Protein AF-X1J260-F1 (afdb_monomer_lite)

Structure (mmCIF, N/CA/C/O backbone):
data_AF-X1J260-F1
#
_entry.id   AF-X1J260-F1
#
loop_
_atom_site.group_PDB
_atom_site.id
_atom_site.type_symbol
_atom_site.label_atom_id
_atom_site.label_alt_id
_atom_site.label_comp_id
_atom_site.label_asym_id
_atom_site.label_entity_id
_atom_site.label_seq_id
_atom_site.pdbx_PDB_ins_code
_atom_site.Cartn_x
_atom_site.Cartn_y
_atom_site.Cartn_z
_atom_site.occupancy
_atom_site.B_iso_or_equiv
_atom_site.auth_seq_id
_atom_site.auth_comp_id
_atom_site.auth_asym_id
_atom_site.auth_atom_id
_atom_site.pdbx_PDB_model_num
ATOM 1 N N . LEU A 1 1 ? 3.398 -6.484 6.339 1.00 91.62 1 LEU A N 1
ATOM 2 C CA . LEU A 1 1 ? 2.909 -6.472 4.933 1.00 91.62 1 LEU A CA 1
ATOM 3 C C . LEU A 1 1 ? 3.683 -5.473 4.078 1.00 91.62 1 LEU A C 1
ATOM 5 O O . LEU A 1 1 ? 4.280 -5.906 3.102 1.00 91.62 1 LEU A O 1
ATOM 9 N N . LEU A 1 2 ? 3.687 -4.184 4.441 1.00 95.75 2 LEU A N 1
ATOM 10 C CA . LEU A 1 2 ? 4.323 -3.116 3.661 1.00 95.75 2 LEU A CA 1
ATOM 11 C C . LEU A 1 2 ? 5.793 -3.402 3.314 1.00 95.75 2 LEU A C 1
ATOM 13 O O . LEU A 1 2 ? 6.147 -3.383 2.143 1.00 95.75 2 LEU A O 1
ATOM 17 N N . GLU A 1 3 ? 6.615 -3.768 4.299 1.00 98.00 3 GLU A N 1
ATOM 18 C CA . GLU A 1 3 ? 8.027 -4.130 4.091 1.00 98.00 3 GLU A CA 1
ATOM 19 C C . GLU A 1 3 ? 8.211 -5.208 3.007 1.00 98.00 3 GLU A C 1
ATOM 21 O O . GLU A 1 3 ? 9.020 -5.063 2.094 1.00 98.00 3 GLU A O 1
ATOM 26 N N . ARG A 1 4 ? 7.382 -6.260 3.038 1.00 97.81 4 ARG A N 1
ATOM 27 C CA . ARG A 1 4 ? 7.391 -7.330 2.029 1.00 97.81 4 ARG A CA 1
ATOM 28 C C . ARG A 1 4 ? 7.024 -6.811 0.635 1.00 97.81 4 ARG A C 1
ATOM 30 O O . ARG A 1 4 ? 7.614 -7.262 -0.345 1.00 97.81 4 ARG A O 1
ATOM 37 N N . LEU A 1 5 ? 6.053 -5.899 0.538 1.00 98.00 5 LEU A N 1
ATOM 38 C CA . LEU A 1 5 ? 5.638 -5.296 -0.735 1.00 98.00 5 LEU A CA 1
ATOM 39 C C . LEU A 1 5 ? 6.733 -4.390 -1.306 1.00 98.00 5 LEU A C 1
ATOM 41 O O . LEU A 1 5 ? 7.060 -4.524 -2.482 1.00 98.00 5 LEU A O 1
ATOM 45 N N . ILE A 1 6 ? 7.355 -3.554 -0.471 1.00 98.25 6 ILE A N 1
ATOM 46 C CA . ILE A 1 6 ? 8.498 -2.717 -0.862 1.00 98.25 6 ILE A CA 1
ATOM 47 C C . ILE A 1 6 ? 9.659 -3.602 -1.326 1.00 98.25 6 ILE A C 1
ATOM 49 O O . ILE A 1 6 ? 10.189 -3.399 -2.415 1.00 98.25 6 ILE A O 1
ATOM 53 N N . GLY A 1 7 ? 10.004 -4.646 -0.568 1.00 98.44 7 GLY A N 1
ATOM 54 C CA . GLY A 1 7 ? 11.056 -5.584 -0.959 1.00 98.44 7 GLY A CA 1
ATOM 55 C C . GLY A 1 7 ? 10.774 -6.278 -2.296 1.00 98.44 7 GLY A C 1
ATOM 56 O O . GLY A 1 7 ? 11.686 -6.458 -3.101 1.00 98.44 7 GLY A O 1
ATOM 57 N N . LYS A 1 8 ? 9.515 -6.650 -2.567 1.00 97.94 8 LYS A N 1
ATOM 58 C CA . LYS A 1 8 ? 9.110 -7.208 -3.867 1.00 97.94 8 LYS A CA 1
ATOM 59 C C . LYS A 1 8 ? 9.232 -6.173 -4.991 1.00 97.94 8 LYS A C 1
ATOM 61 O O . LYS A 1 8 ? 9.749 -6.516 -6.048 1.00 97.94 8 LYS A O 1
ATOM 66 N N . ALA A 1 9 ? 8.798 -4.934 -4.757 1.00 97.94 9 ALA A N 1
ATOM 67 C CA . ALA A 1 9 ? 8.884 -3.848 -5.730 1.00 97.94 9 ALA A CA 1
ATOM 68 C C . ALA A 1 9 ? 10.337 -3.522 -6.106 1.00 97.94 9 ALA A C 1
ATOM 70 O O . ALA A 1 9 ? 10.645 -3.427 -7.288 1.00 97.94 9 ALA A O 1
ATOM 71 N N . LEU A 1 10 ? 11.243 -3.453 -5.126 1.00 98.19 10 LEU A N 1
ATOM 72 C CA . LEU A 1 10 ? 12.671 -3.205 -5.362 1.00 98.19 10 LEU A CA 1
ATOM 73 C C . LEU A 1 10 ? 13.346 -4.304 -6.194 1.00 98.19 10 LEU A C 1
ATOM 75 O O . LEU A 1 10 ? 14.280 -4.030 -6.938 1.00 98.19 10 LEU A O 1
ATOM 79 N N . ARG A 1 11 ? 12.880 -5.553 -6.078 1.00 97.50 11 ARG A N 1
ATOM 80 C CA . ARG A 1 11 ? 13.390 -6.687 -6.867 1.00 97.50 11 ARG A CA 1
ATOM 81 C C . ARG A 1 11 ? 12.726 -6.829 -8.236 1.00 97.50 11 ARG A C 1
ATOM 83 O O . ARG A 1 11 ? 13.117 -7.710 -9.001 1.00 97.50 11 ARG A O 1
ATOM 90 N N . LYS A 1 12 ? 11.711 -6.022 -8.553 1.00 97.19 12 LYS A N 1
ATOM 91 C CA . LYS A 1 12 ? 11.007 -6.126 -9.829 1.00 97.19 12 LYS A CA 1
ATOM 92 C C . LYS A 1 12 ? 11.942 -5.719 -10.962 1.00 97.19 12 LYS A C 1
ATOM 94 O O . LYS A 1 12 ? 12.500 -4.626 -10.971 1.00 97.19 12 LYS A O 1
ATOM 99 N N . LYS A 1 13 ? 12.059 -6.579 -11.970 1.00 96.44 13 LYS A N 1
ATOM 100 C CA . LYS A 1 13 ? 12.680 -6.204 -13.236 1.00 96.44 13 LYS A CA 1
ATOM 101 C C . LYS A 1 13 ? 11.691 -5.358 -14.035 1.00 96.44 13 LYS A C 1
ATOM 103 O O . LYS A 1 13 ? 10.765 -5.880 -14.646 1.00 96.44 13 LYS A O 1
ATOM 108 N N . GLY A 1 14 ? 11.877 -4.044 -13.996 1.00 95.06 14 GLY A N 1
ATOM 109 C CA . GLY A 1 14 ? 11.005 -3.078 -14.659 1.00 95.06 14 GLY A CA 1
ATOM 110 C C . GLY A 1 14 ? 10.372 -2.105 -13.677 1.00 95.06 14 GLY A C 1
ATOM 111 O O . GLY A 1 14 ? 10.943 -1.799 -12.638 1.00 95.06 14 GLY A O 1
ATOM 112 N N . PHE A 1 15 ? 9.201 -1.585 -14.035 1.00 95.94 15 PHE A N 1
ATOM 113 C CA . PHE A 1 15 ? 8.505 -0.597 -13.221 1.00 95.94 15 PHE A CA 1
ATOM 114 C C . PHE A 1 15 ? 7.696 -1.266 -12.105 1.00 95.94 15 PHE A C 1
ATOM 116 O O . PHE A 1 15 ? 6.960 -2.224 -12.351 1.00 95.94 15 PHE A O 1
ATOM 123 N N . ALA A 1 16 ? 7.799 -0.722 -10.895 1.00 97.62 16 ALA A N 1
ATOM 124 C CA . ALA A 1 16 ? 6.979 -1.101 -9.756 1.00 97.62 16 ALA A CA 1
ATOM 125 C C . ALA A 1 16 ? 6.493 0.1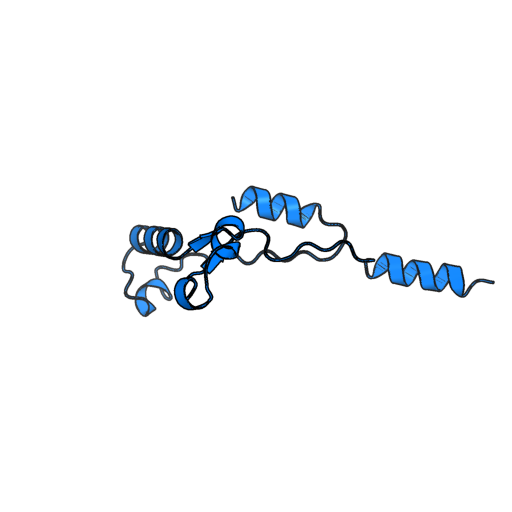52 -9.022 1.00 97.62 16 ALA A C 1
ATOM 127 O O . ALA A 1 16 ? 7.253 1.097 -8.823 1.00 97.62 16 ALA A O 1
ATOM 128 N N . MET A 1 17 ? 5.232 0.129 -8.594 1.00 97.44 17 MET A N 1
ATOM 129 C CA . MET A 1 17 ? 4.605 1.182 -7.800 1.00 97.44 17 MET A CA 1
ATOM 130 C C . MET A 1 17 ? 4.052 0.569 -6.516 1.00 97.44 17 MET A C 1
ATOM 132 O O . MET A 1 17 ? 3.401 -0.475 -6.550 1.00 97.44 17 MET A O 1
ATOM 136 N N . VAL A 1 18 ? 4.307 1.234 -5.391 1.00 98.00 18 VAL A N 1
ATOM 137 C CA . VAL A 1 18 ? 3.722 0.900 -4.092 1.00 98.00 18 VAL A CA 1
ATOM 138 C C . VAL A 1 18 ? 3.036 2.152 -3.566 1.00 98.00 18 VAL A C 1
ATOM 140 O O . VAL A 1 18 ? 3.703 3.113 -3.195 1.00 98.00 18 VAL A O 1
ATOM 143 N N . GLU A 1 19 ? 1.708 2.138 -3.554 1.00 97.38 19 GLU A N 1
ATOM 144 C CA . GLU A 1 19 ? 0.901 3.171 -2.909 1.00 97.38 19 GLU A CA 1
ATOM 145 C C . GLU A 1 19 ? 0.674 2.802 -1.441 1.00 97.38 19 GLU A C 1
ATOM 147 O O . GLU A 1 19 ? 0.367 1.651 -1.117 1.00 97.38 19 GLU A O 1
ATOM 152 N N . VAL A 1 20 ? 0.856 3.773 -0.545 1.00 96.12 20 VAL A N 1
ATOM 153 C CA . VAL A 1 20 ? 0.725 3.573 0.901 1.00 96.12 20 VAL A CA 1
ATOM 154 C C . VAL A 1 20 ? -0.258 4.586 1.458 1.00 96.12 20 VAL A C 1
ATOM 156 O O . VAL A 1 20 ? -0.013 5.790 1.415 1.00 96.12 20 VAL A O 1
ATOM 159 N N . VAL A 1 21 ? -1.347 4.088 2.039 1.00 92.94 21 VAL A N 1
ATOM 160 C CA . VAL A 1 21 ? -2.277 4.916 2.808 1.00 92.94 21 VAL A CA 1
ATOM 161 C C . VAL A 1 21 ? -1.644 5.194 4.168 1.00 92.94 21 VAL A C 1
ATOM 163 O O . VAL A 1 21 ? -1.529 4.298 5.000 1.00 92.94 21 VAL A O 1
ATOM 166 N N . SER A 1 22 ? -1.194 6.430 4.372 1.00 91.38 22 SER A N 1
ATOM 167 C CA . SER A 1 22 ? -0.548 6.875 5.609 1.00 91.38 22 SER A CA 1
ATOM 168 C C . SER A 1 22 ? -1.487 7.760 6.422 1.00 91.38 22 SER A C 1
ATOM 170 O O . SER A 1 22 ? -2.232 8.573 5.874 1.00 91.38 22 SER A O 1
ATOM 172 N N . GLN A 1 23 ? -1.460 7.617 7.745 1.00 89.31 23 GLN A N 1
ATOM 173 C CA . GLN A 1 23 ? -2.233 8.473 8.639 1.00 89.31 23 GLN A CA 1
ATOM 174 C C . GLN A 1 23 ? -1.666 9.899 8.675 1.00 89.31 23 GLN A C 1
ATOM 176 O O . GLN A 1 23 ? -0.483 10.113 8.930 1.00 89.31 23 GLN A O 1
ATOM 181 N N . CYS A 1 24 ? -2.542 10.888 8.505 1.00 89.94 24 CYS A N 1
ATOM 182 C CA . CYS A 1 24 ? -2.267 12.286 8.818 1.00 89.94 24 CYS A CA 1
ATOM 183 C C . CYS A 1 24 ? -3.340 12.785 9.787 1.00 89.94 24 CYS A C 1
ATOM 185 O O . CYS A 1 24 ? -4.433 13.173 9.378 1.00 89.94 24 CYS A O 1
ATOM 187 N N . VAL A 1 25 ? -3.031 12.760 11.082 1.00 86.62 25 VAL A N 1
ATOM 188 C CA . VAL A 1 25 ? -3.991 13.127 12.137 1.00 86.62 25 VAL A CA 1
ATOM 189 C C . VAL A 1 25 ? -4.373 14.605 12.110 1.00 86.62 25 VAL A C 1
ATOM 191 O O . VAL A 1 25 ? -5.498 14.955 12.441 1.00 86.62 25 VAL A O 1
ATOM 194 N N . THR A 1 26 ? -3.466 15.471 11.659 1.00 88.69 26 THR A N 1
ATOM 195 C CA . THR A 1 26 ? -3.670 16.924 11.646 1.00 88.69 26 THR A CA 1
ATOM 196 C C . THR A 1 26 ? -4.713 17.367 10.621 1.00 88.69 26 THR A C 1
ATOM 198 O O . THR A 1 26 ? -5.531 18.237 10.916 1.00 88.69 26 THR A O 1
ATOM 201 N N . TYR A 1 27 ? -4.689 16.777 9.423 1.00 89.88 27 TYR A N 1
ATOM 202 C CA . TYR A 1 27 ? -5.532 17.204 8.304 1.00 89.88 27 TYR A CA 1
ATOM 203 C C . TYR A 1 27 ? -6.554 16.133 7.928 1.00 89.88 27 TYR A C 1
ATOM 205 O O . TYR A 1 27 ? -7.749 16.333 8.127 1.00 89.88 27 TYR A O 1
ATOM 213 N N . SER A 1 28 ? -6.098 14.975 7.443 1.00 86.56 28 SER A N 1
ATOM 214 C CA . SER A 1 28 ? -6.991 13.900 6.994 1.00 86.56 28 SER A CA 1
ATOM 215 C C . SER A 1 28 ? -7.877 13.375 8.122 1.00 86.56 28 SER A C 1
ATOM 217 O O . SER A 1 28 ? -9.069 13.187 7.910 1.00 86.56 28 SER A O 1
ATOM 219 N N . GLY A 1 29 ? -7.324 13.190 9.326 1.00 87.56 29 GLY A N 1
ATOM 220 C CA . GLY A 1 29 ? -8.098 12.795 10.505 1.00 87.56 29 GLY A CA 1
ATOM 221 C C . GLY A 1 29 ? -9.234 13.776 10.791 1.00 87.56 29 GLY A C 1
ATOM 222 O O . GLY A 1 29 ? -10.394 13.377 10.842 1.00 87.56 29 GLY A O 1
ATOM 223 N N . ARG A 1 30 ? -8.926 15.078 10.832 1.00 87.06 30 ARG A N 1
ATOM 224 C CA . ARG A 1 30 ? -9.920 16.145 11.021 1.00 87.06 30 ARG A CA 1
ATOM 225 C C . ARG A 1 30 ? -11.035 16.112 9.973 1.00 87.06 30 ARG A C 1
ATOM 227 O O . ARG A 1 30 ? -12.194 16.288 10.329 1.00 87.06 30 ARG A O 1
ATOM 234 N N . TRP A 1 31 ? -10.703 15.906 8.700 1.00 88.75 31 TRP A N 1
ATOM 235 C CA . TRP A 1 31 ? -11.698 15.867 7.618 1.00 88.75 31 TRP A CA 1
ATOM 236 C C . TRP A 1 31 ? -12.572 14.613 7.655 1.00 88.75 31 TRP A C 1
ATOM 238 O O . TRP A 1 31 ? -13.737 14.670 7.279 1.00 88.75 31 TRP A O 1
ATOM 248 N N . LEU A 1 32 ? -12.020 13.498 8.134 1.00 86.25 32 LEU A N 1
ATOM 249 C CA . LEU A 1 32 ? -12.728 12.227 8.289 1.00 86.25 32 LEU A CA 1
ATOM 250 C C . LEU A 1 32 ? -13.450 12.097 9.643 1.00 86.25 32 LEU A C 1
ATOM 252 O O . LEU A 1 32 ? -14.094 11.080 9.885 1.00 86.25 32 LEU A O 1
ATOM 256 N N . GLY A 1 33 ? -13.332 13.085 10.538 1.00 90.00 33 GLY A N 1
ATOM 257 C CA . GLY A 1 33 ? -13.878 13.021 11.899 1.00 90.00 33 GLY A CA 1
ATOM 258 C C . GLY A 1 33 ? -13.138 12.055 12.837 1.00 90.00 33 GLY A C 1
ATOM 259 O O . GLY A 1 33 ? -13.687 11.658 13.861 1.00 90.00 33 GLY A O 1
ATOM 260 N N . LEU A 1 34 ? -11.905 11.669 12.493 1.00 90.69 34 LEU A N 1
ATOM 261 C CA . LEU A 1 34 ? -11.029 10.790 13.272 1.00 90.69 34 LEU A CA 1
ATOM 262 C C . LEU A 1 34 ? -10.043 11.646 14.076 1.00 90.69 34 LEU A C 1
ATOM 264 O O . LEU A 1 34 ? -9.180 12.319 13.507 1.00 90.69 34 LEU A O 1
ATOM 268 N N . ASN A 1 35 ? -10.155 11.617 15.400 1.00 83.75 35 ASN A N 1
ATOM 269 C CA . ASN A 1 35 ? -9.523 12.595 16.289 1.00 83.75 35 ASN A CA 1
ATOM 270 C C . ASN A 1 35 ? -8.227 12.094 16.937 1.00 83.75 35 ASN A C 1
ATOM 272 O O . ASN A 1 35 ? -7.541 12.864 17.609 1.00 83.75 35 ASN A O 1
ATOM 276 N N . SER A 1 36 ? -7.858 10.824 16.743 1.00 91.38 36 SER A N 1
ATOM 277 C CA . SER A 1 36 ? -6.607 10.279 17.280 1.00 91.38 36 SER A CA 1
ATOM 278 C C . SER A 1 36 ? -5.827 9.416 16.278 1.00 91.38 36 SER A C 1
ATOM 280 O O . SER A 1 36 ? -6.417 8.791 15.390 1.00 91.38 36 SER A O 1
ATOM 282 N N . PRO A 1 37 ? -4.490 9.302 16.436 1.00 91.19 37 PRO A N 1
ATOM 283 C CA . PRO A 1 37 ? -3.685 8.365 15.650 1.00 91.19 37 PRO A CA 1
ATOM 284 C C . PRO A 1 37 ? -4.200 6.924 15.737 1.00 91.19 37 PRO A C 1
ATOM 286 O O . PRO A 1 37 ? -4.181 6.191 14.751 1.00 91.19 37 PRO A O 1
ATOM 289 N N . VAL A 1 38 ? -4.691 6.523 16.913 1.00 94.25 38 VAL A N 1
ATOM 290 C CA . VAL A 1 38 ? -5.221 5.177 17.155 1.00 94.25 38 VAL A CA 1
ATOM 291 C C . VAL A 1 38 ? -6.513 4.950 16.374 1.00 94.25 38 VAL A C 1
ATOM 293 O O . VAL A 1 38 ? -6.669 3.894 15.762 1.00 94.25 38 VAL A O 1
ATOM 296 N N . GLU A 1 39 ? -7.420 5.928 16.353 1.00 93.12 39 GLU A N 1
ATOM 297 C CA . GLU A 1 39 ? -8.650 5.869 15.554 1.00 93.12 39 GLU A CA 1
ATOM 298 C C . GLU A 1 39 ? -8.350 5.766 14.061 1.00 93.12 39 GLU A C 1
ATOM 300 O O . GLU A 1 39 ? -8.942 4.926 13.389 1.00 93.12 39 GLU A O 1
ATOM 305 N N . MET A 1 40 ? -7.388 6.536 13.545 1.00 93.19 40 MET A N 1
ATOM 306 C CA . MET A 1 40 ? -6.993 6.429 12.137 1.00 93.19 40 MET A CA 1
ATOM 307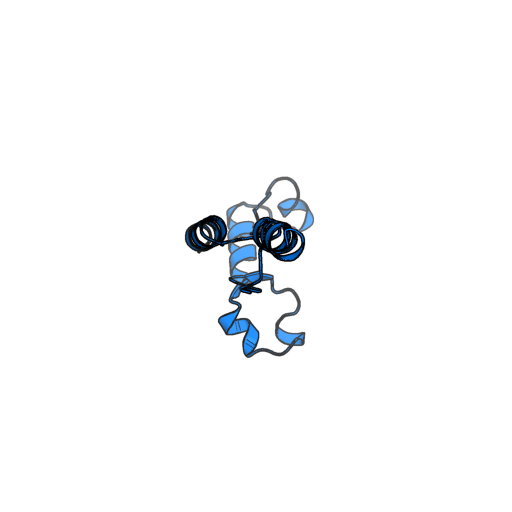 C C . MET A 1 40 ? -6.391 5.065 11.800 1.00 93.19 40 MET A C 1
ATOM 309 O O . MET A 1 40 ? -6.729 4.496 10.764 1.00 93.19 40 MET A O 1
ATOM 313 N N . MET A 1 41 ? -5.540 4.506 12.666 1.00 93.00 41 MET A N 1
ATOM 314 C CA . MET A 1 41 ? -4.991 3.162 12.452 1.00 93.00 41 MET A CA 1
ATOM 315 C C . MET A 1 41 ? -6.086 2.087 12.469 1.00 93.00 41 MET A C 1
ATOM 317 O O . MET A 1 41 ? -6.056 1.168 11.649 1.00 93.00 41 MET A O 1
ATOM 321 N N . LYS A 1 42 ? -7.074 2.203 13.368 1.00 94.12 42 LYS A N 1
ATOM 322 C CA . LYS A 1 42 ? -8.248 1.314 13.386 1.00 94.12 42 LYS A CA 1
ATOM 323 C C . LYS A 1 42 ? -9.074 1.470 12.113 1.00 94.12 42 LYS A C 1
ATOM 325 O O . LYS A 1 42 ? -9.339 0.476 11.451 1.00 94.12 42 LYS A O 1
ATOM 330 N N . TRP A 1 43 ? -9.381 2.702 11.712 1.00 93.94 43 TRP A N 1
ATOM 331 C CA . TRP A 1 43 ? -10.108 2.985 10.477 1.00 93.94 43 TRP A CA 1
ATOM 332 C C . TRP A 1 43 ? -9.405 2.390 9.250 1.00 93.94 43 TRP A C 1
ATOM 334 O O . TRP A 1 43 ? -10.059 1.730 8.447 1.00 93.94 43 TRP A O 1
ATOM 344 N N . GLN A 1 44 ? -8.082 2.542 9.125 1.00 93.38 44 GLN A N 1
ATOM 345 C CA . GLN A 1 44 ? -7.316 1.931 8.033 1.00 93.38 44 GLN A CA 1
ATOM 346 C C . GLN A 1 44 ? -7.407 0.404 8.064 1.00 93.38 44 GLN A C 1
ATOM 348 O O . GLN A 1 44 ? -7.598 -0.217 7.021 1.00 93.38 44 GLN A O 1
ATOM 353 N N . LYS A 1 45 ? -7.291 -0.210 9.248 1.00 93.44 45 LYS A N 1
ATOM 354 C CA . LYS A 1 45 ? -7.415 -1.663 9.421 1.00 93.44 45 LYS A CA 1
ATOM 355 C C . LYS A 1 45 ? -8.805 -2.165 9.018 1.00 93.44 45 LYS A C 1
ATOM 357 O O . LYS A 1 45 ? -8.893 -3.148 8.289 1.00 93.44 45 LYS A O 1
ATOM 362 N N . ASP A 1 46 ? -9.862 -1.495 9.467 1.00 94.62 46 ASP A N 1
ATOM 363 C CA . ASP A 1 46 ? -11.252 -1.939 9.301 1.00 94.62 46 ASP A CA 1
ATOM 364 C C . ASP A 1 46 ? -11.799 -1.648 7.891 1.00 94.62 46 ASP A C 1
ATOM 366 O O . ASP A 1 46 ? -12.699 -2.338 7.394 1.00 94.62 46 ASP A O 1
ATOM 370 N N . ASN A 1 47 ? -11.226 -0.652 7.212 1.00 94.81 47 ASN A N 1
ATOM 371 C CA . ASN A 1 47 ? -11.574 -0.290 5.839 1.00 94.81 47 ASN A CA 1
ATOM 372 C C . ASN A 1 47 ? -10.617 -0.857 4.793 1.00 94.81 47 ASN A C 1
ATOM 374 O O . ASN A 1 47 ? -10.824 -0.598 3.615 1.00 94.81 47 ASN A O 1
ATOM 378 N N . SER A 1 48 ? -9.625 -1.668 5.168 1.00 96.50 48 SER A N 1
ATOM 379 C CA . SER A 1 48 ? -8.772 -2.360 4.196 1.00 96.50 48 SER A CA 1
ATOM 380 C C . SER A 1 48 ? -9.153 -3.829 4.032 1.00 96.50 48 SER A C 1
ATOM 382 O O . SER A 1 48 ? -9.455 -4.524 5.001 1.00 96.50 48 SER A O 1
ATOM 384 N N . ILE A 1 49 ? -9.073 -4.340 2.805 1.00 97.25 49 ILE A N 1
ATOM 385 C CA . ILE A 1 49 ? -9.314 -5.749 2.475 1.00 97.25 49 ILE A CA 1
ATOM 386 C C . ILE A 1 49 ? -8.202 -6.282 1.572 1.00 97.25 49 ILE A C 1
ATOM 388 O O . ILE A 1 49 ? -7.742 -5.589 0.671 1.00 97.25 49 ILE A O 1
ATOM 392 N N . SER A 1 50 ? -7.731 -7.510 1.805 1.00 96.75 50 SER A N 1
ATOM 393 C CA . SER A 1 50 ? -6.677 -8.075 0.959 1.00 96.75 50 SER A CA 1
ATOM 394 C C . SER A 1 50 ? -7.209 -8.443 -0.428 1.00 96.75 50 SER A C 1
ATOM 396 O O . SER A 1 50 ? -8.370 -8.836 -0.563 1.00 96.75 50 SER A O 1
ATOM 398 N N . VAL A 1 51 ? -6.357 -8.372 -1.453 1.00 96.56 51 VAL A N 1
ATOM 399 C CA . VAL A 1 51 ? -6.708 -8.783 -2.827 1.00 96.56 51 VAL A CA 1
ATOM 400 C C . VAL A 1 51 ? -7.274 -10.205 -2.868 1.00 96.56 51 VAL A C 1
ATOM 402 O O . VAL A 1 51 ? -8.214 -10.467 -3.610 1.00 96.56 51 VAL A O 1
ATOM 405 N N . GLU A 1 52 ? -6.738 -11.129 -2.070 1.00 95.19 52 GLU A N 1
ATOM 406 C CA . GLU A 1 52 ? -7.194 -12.523 -2.030 1.00 95.19 52 GLU A CA 1
ATOM 407 C C . GLU A 1 52 ? -8.645 -12.634 -1.558 1.00 95.19 52 GLU A C 1
ATOM 409 O O . GLU A 1 52 ? -9.412 -13.394 -2.141 1.00 95.19 52 GLU A O 1
ATOM 414 N N . LYS A 1 53 ? -9.030 -11.850 -0.543 1.00 95.50 53 LYS A N 1
ATOM 415 C CA . LYS A 1 53 ? -10.414 -11.798 -0.056 1.00 95.50 53 LYS A CA 1
ATOM 416 C C . LYS A 1 53 ? -11.323 -11.055 -1.031 1.00 95.50 53 LYS A C 1
ATOM 418 O O . LYS A 1 53 ? -12.424 -11.516 -1.299 1.00 95.50 53 LYS A O 1
ATOM 423 N N . ALA A 1 54 ? -10.847 -9.946 -1.593 1.00 96.50 54 ALA A N 1
ATOM 424 C CA . ALA A 1 54 ? -11.630 -9.113 -2.500 1.00 96.50 54 ALA A CA 1
ATOM 425 C C . ALA A 1 54 ? -12.045 -9.840 -3.792 1.00 96.50 54 ALA A C 1
ATOM 427 O O . ALA A 1 54 ? -13.092 -9.536 -4.349 1.00 96.50 54 ALA A O 1
ATOM 428 N N . ARG A 1 55 ? -11.261 -10.822 -4.261 1.00 94.12 55 ARG A N 1
ATOM 429 C CA . ARG A 1 55 ? -11.570 -11.615 -5.469 1.00 94.12 55 ARG A CA 1
ATOM 430 C C . ARG A 1 55 ? -12.877 -12.406 -5.392 1.00 94.12 55 ARG A C 1
ATOM 432 O O . ARG A 1 55 ? -13.415 -12.738 -6.441 1.00 94.12 55 ARG A O 1
ATOM 439 N N . GLY A 1 56 ? -13.324 -12.760 -4.188 1.00 93.25 56 GLY A N 1
ATOM 440 C CA . GLY A 1 56 ? -14.537 -13.552 -3.974 1.00 93.25 56 GLY A CA 1
ATOM 441 C C . GLY A 1 56 ? -15.784 -12.726 -3.669 1.00 93.25 56 GLY A C 1
ATOM 442 O O . GLY A 1 56 ? -16.816 -13.323 -3.394 1.00 93.25 56 GLY A O 1
ATOM 443 N N . LEU A 1 57 ? -15.681 -11.395 -3.669 1.00 94.44 57 LEU A N 1
ATOM 444 C CA . LEU A 1 57 ? -16.765 -10.489 -3.298 1.00 94.44 57 LEU A CA 1
ATOM 445 C C . LEU A 1 57 ? -17.309 -9.749 -4.517 1.00 94.44 57 LEU A C 1
ATOM 447 O O . LEU A 1 57 ? -16.583 -9.483 -5.482 1.00 94.44 57 LEU A O 1
ATOM 451 N N . GLU A 1 58 ? -18.579 -9.373 -4.455 1.00 94.25 58 GLU A N 1
ATOM 452 C CA . GLU A 1 58 ? -19.183 -8.514 -5.463 1.00 94.25 58 GLU A CA 1
ATOM 453 C C . GLU A 1 58 ? -18.735 -7.054 -5.317 1.00 94.25 58 GLU A C 1
ATOM 455 O O . GLU A 1 58 ? -18.279 -6.602 -4.266 1.00 94.25 58 GLU A O 1
ATOM 460 N N . LYS A 1 59 ? -18.903 -6.264 -6.386 1.00 90.50 59 LYS A N 1
ATOM 461 C CA . LYS A 1 59 ? -18.509 -4.845 -6.389 1.00 90.50 59 LYS A CA 1
ATOM 462 C C . LYS A 1 59 ? -19.186 -4.033 -5.282 1.00 90.50 59 LYS A C 1
ATOM 464 O O . LYS A 1 59 ? -18.536 -3.161 -4.718 1.00 90.50 59 LYS A O 1
ATOM 469 N N . ALA A 1 60 ? -20.451 -4.325 -4.980 1.00 93.50 60 ALA A N 1
ATOM 470 C CA . ALA A 1 60 ? -21.196 -3.647 -3.920 1.00 93.50 60 ALA A CA 1
ATOM 471 C C . ALA A 1 60 ? -20.578 -3.894 -2.532 1.00 93.50 60 ALA A C 1
ATOM 473 O O . ALA A 1 60 ? -20.510 -2.990 -1.709 1.00 93.50 60 ALA A O 1
ATOM 474 N N . GLU A 1 61 ? -20.049 -5.094 -2.285 1.00 92.31 61 GLU A N 1
ATOM 475 C CA . GLU A 1 61 ? -19.411 -5.448 -1.009 1.00 92.31 61 GLU A CA 1
ATOM 476 C C . GLU A 1 61 ? -18.023 -4.811 -0.839 1.00 92.31 61 GLU A C 1
ATOM 478 O O . GLU A 1 61 ? -17.499 -4.714 0.273 1.00 92.31 61 GLU A O 1
ATOM 483 N N . LEU A 1 62 ? -17.413 -4.378 -1.944 1.00 94.25 62 LEU A N 1
ATOM 484 C CA . LEU A 1 62 ? -16.128 -3.682 -1.961 1.00 94.25 62 LEU A CA 1
ATOM 485 C C . LEU A 1 62 ? -16.274 -2.161 -1.854 1.00 94.25 62 LEU A C 1
ATOM 487 O O . LEU A 1 62 ? -15.263 -1.460 -1.768 1.00 94.25 62 LEU A O 1
ATOM 491 N N . GLU A 1 63 ? -17.497 -1.634 -1.856 1.00 94.31 63 GLU A N 1
ATOM 492 C CA . GLU A 1 63 ? -17.730 -0.198 -1.773 1.00 94.31 63 GLU A CA 1
ATOM 493 C C . GLU A 1 63 ? -17.174 0.374 -0.457 1.00 94.31 63 GLU A C 1
ATOM 495 O O . GLU A 1 63 ? -17.373 -0.165 0.632 1.00 94.31 63 GLU A O 1
ATOM 500 N N . GLY A 1 64 ? -16.385 1.445 -0.566 1.00 90.38 64 GLY A N 1
ATOM 501 C CA . GLY A 1 64 ? -15.696 2.057 0.575 1.00 90.38 64 GLY A CA 1
ATOM 502 C C . GLY A 1 64 ? -14.511 1.258 1.140 1.00 90.38 64 GLY A C 1
ATOM 503 O O . GLY A 1 64 ? -13.867 1.734 2.076 1.00 90.38 64 GLY A O 1
ATOM 504 N N . LYS A 1 65 ? -14.176 0.079 0.591 1.00 95.94 65 LYS A N 1
ATOM 505 C CA . LYS A 1 65 ? -13.000 -0.702 1.004 1.00 95.94 65 LYS A CA 1
ATOM 506 C C . LYS A 1 65 ? -11.756 -0.349 0.191 1.00 95.94 65 LYS A C 1
ATOM 508 O O . LYS A 1 65 ? -11.780 -0.206 -1.027 1.00 95.94 65 LYS A O 1
ATOM 513 N N . ILE A 1 66 ? -10.625 -0.292 0.883 1.00 96.06 66 ILE A N 1
ATOM 514 C CA . ILE A 1 66 ? -9.292 -0.114 0.318 1.00 96.06 66 ILE A CA 1
ATOM 515 C C . ILE A 1 66 ? -8.723 -1.505 0.045 1.00 96.06 66 ILE A C 1
ATOM 517 O O . ILE A 1 66 ? -8.377 -2.247 0.967 1.00 96.06 66 ILE A O 1
ATOM 521 N N . VAL A 1 67 ? -8.631 -1.885 -1.226 1.00 96.94 67 VAL A N 1
ATOM 522 C CA . VAL A 1 67 ? -8.034 -3.170 -1.600 1.00 96.94 67 VAL A CA 1
ATOM 523 C C . VAL A 1 67 ? -6.513 -3.072 -1.479 1.00 96.94 67 VAL A C 1
ATOM 525 O O . VAL A 1 67 ? -5.879 -2.265 -2.153 1.00 96.94 67 VAL A O 1
ATOM 528 N N . ILE A 1 68 ? -5.914 -3.906 -0.629 1.00 97.81 68 ILE A N 1
ATOM 529 C CA . ILE A 1 68 ? -4.478 -3.899 -0.332 1.00 97.81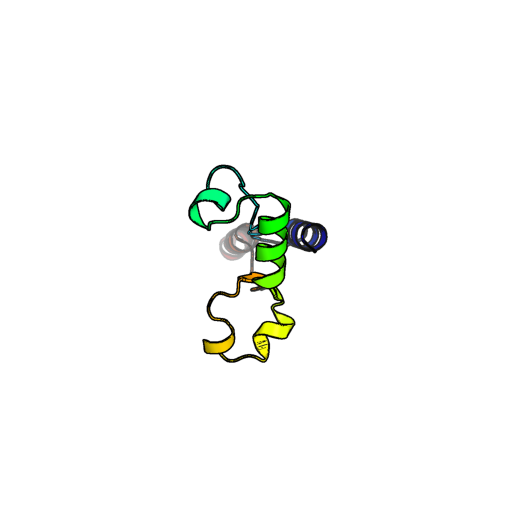 68 ILE A CA 1
ATOM 530 C C . ILE A 1 68 ? -3.803 -5.209 -0.745 1.00 97.81 68 ILE A C 1
ATOM 532 O O . ILE A 1 68 ? -4.363 -6.298 -0.622 1.00 97.81 68 ILE A O 1
ATOM 536 N N . GLY A 1 69 ? -2.553 -5.121 -1.194 1.00 97.62 69 GLY A N 1
ATOM 537 C CA . GLY A 1 69 ? -1.760 -6.271 -1.627 1.00 97.62 69 GLY A CA 1
ATOM 538 C C . GLY A 1 69 ? -1.126 -6.034 -2.991 1.00 97.62 69 GLY A C 1
ATOM 539 O O . GLY A 1 69 ? -0.838 -4.902 -3.366 1.00 97.62 69 GLY A O 1
ATOM 540 N N . VAL A 1 70 ? -0.884 -7.112 -3.734 1.00 97.62 70 VAL A N 1
ATOM 541 C CA . VAL A 1 70 ? -0.382 -7.019 -5.110 1.00 97.62 70 VAL A CA 1
ATOM 542 C C . VAL A 1 70 ? -1.582 -6.936 -6.047 1.00 97.62 70 VAL A C 1
ATOM 544 O O . VAL A 1 70 ? -2.182 -7.959 -6.371 1.00 97.62 70 VAL A O 1
ATOM 547 N N . LEU A 1 71 ? -1.940 -5.716 -6.453 1.00 96.31 71 LEU A N 1
ATOM 548 C CA . LEU A 1 71 ? -3.093 -5.471 -7.329 1.00 96.31 71 LEU A CA 1
ATOM 549 C C . LEU A 1 71 ? -2.869 -6.053 -8.731 1.00 96.31 71 LEU A C 1
ATOM 551 O O . LEU A 1 71 ? -3.751 -6.691 -9.299 1.00 96.31 71 LEU A O 1
ATOM 555 N N . VAL A 1 72 ? -1.668 -5.847 -9.277 1.00 95.44 72 VAL A N 1
ATOM 556 C CA . VAL A 1 72 ? -1.248 -6.323 -10.597 1.00 95.44 72 VAL A CA 1
ATOM 557 C C . VAL A 1 72 ? 0.238 -6.672 -10.547 1.00 95.44 72 VAL A C 1
ATOM 559 O O . VAL A 1 72 ? 1.036 -5.920 -9.994 1.00 95.44 72 VAL A O 1
ATOM 562 N N . ASP A 1 73 ? 0.616 -7.797 -11.152 1.00 96.75 73 ASP A N 1
ATOM 563 C CA . ASP A 1 73 ? 2.009 -8.189 -11.369 1.00 96.75 73 ASP A CA 1
ATOM 564 C C . ASP A 1 73 ? 2.132 -8.820 -12.757 1.00 96.75 73 ASP A C 1
ATOM 566 O O . ASP A 1 73 ? 1.421 -9.774 -13.071 1.00 96.75 73 ASP A O 1
ATOM 570 N N . ARG A 1 74 ? 2.962 -8.235 -13.623 1.00 96.38 74 ARG A N 1
ATOM 571 C CA . ARG A 1 74 ? 3.120 -8.656 -15.023 1.00 96.38 74 ARG A CA 1
ATOM 572 C C . ARG A 1 74 ? 4.596 -8.695 -15.380 1.00 96.38 74 ARG A C 1
ATOM 574 O O . ARG A 1 74 ? 5.333 -7.777 -15.025 1.00 96.38 74 ARG A O 1
ATOM 581 N N . GLU A 1 75 ? 5.017 -9.729 -16.093 1.00 96.12 75 GLU A N 1
ATOM 582 C CA . GLU A 1 75 ? 6.356 -9.818 -16.677 1.00 96.12 75 GLU A CA 1
ATOM 583 C C . GLU A 1 75 ? 6.292 -9.306 -18.116 1.00 96.12 75 GLU A C 1
ATOM 585 O O . GLU A 1 75 ? 5.726 -9.949 -18.998 1.00 96.12 75 GLU A O 1
ATOM 590 N N . ILE A 1 76 ? 6.820 -8.102 -18.339 1.00 94.75 76 ILE A N 1
ATOM 591 C CA . ILE A 1 76 ? 6.878 -7.460 -19.655 1.00 94.75 76 ILE A CA 1
ATOM 592 C C . ILE A 1 76 ? 8.287 -6.933 -19.901 1.00 94.75 76 ILE A C 1
ATOM 594 O O . ILE A 1 76 ? 8.992 -6.575 -18.959 1.00 94.75 76 ILE A O 1
ATOM 598 N N . LEU A 1 77 ? 8.681 -6.848 -21.174 1.00 94.69 77 LEU A N 1
ATOM 599 C CA . LEU A 1 77 ? 9.973 -6.277 -21.545 1.00 94.69 77 LEU A CA 1
ATOM 600 C C . LEU A 1 77 ? 10.102 -4.854 -21.003 1.00 94.69 77 LEU A C 1
ATOM 602 O O . LEU A 1 77 ? 9.253 -3.992 -21.267 1.00 94.69 77 LEU A O 1
ATOM 606 N N . THR A 1 78 ? 11.201 -4.612 -20.300 1.00 96.38 78 THR A N 1
ATOM 607 C CA . THR A 1 78 ? 11.564 -3.279 -19.829 1.00 96.38 78 THR A CA 1
ATOM 608 C C . THR A 1 78 ? 11.902 -2.365 -21.003 1.00 96.38 78 THR A C 1
ATOM 610 O O . THR A 1 78 ? 12.220 -2.819 -22.106 1.00 96.38 78 THR A O 1
ATOM 613 N N . TYR A 1 79 ? 11.874 -1.053 -20.766 1.00 94.81 79 TYR A N 1
ATOM 614 C CA . TYR A 1 79 ? 12.289 -0.075 -21.771 1.00 94.81 79 TYR A CA 1
ATOM 615 C C . TYR A 1 79 ? 13.700 -0.368 -22.310 1.00 94.81 79 TYR A C 1
ATOM 617 O O . TYR A 1 79 ? 13.897 -0.404 -23.521 1.00 94.81 79 TYR A O 1
ATOM 625 N N . HIS A 1 80 ? 14.662 -0.663 -21.429 1.00 93.88 80 HIS A N 1
ATOM 626 C CA . HIS A 1 80 ? 16.042 -0.961 -21.820 1.00 93.88 80 HIS A CA 1
ATOM 627 C C . HIS A 1 80 ? 16.168 -2.240 -22.649 1.00 93.88 80 HIS A C 1
ATOM 629 O O . HIS A 1 80 ? 16.957 -2.282 -23.588 1.00 93.88 80 HIS A O 1
ATOM 635 N N . GLU A 1 81 ? 15.383 -3.273 -22.347 1.00 95.44 81 GLU A N 1
ATOM 636 C CA . GLU A 1 81 ? 15.376 -4.499 -23.148 1.00 95.44 81 GLU A CA 1
ATOM 637 C C . GLU A 1 81 ? 14.758 -4.281 -24.523 1.00 95.44 81 GLU A C 1
ATOM 639 O O . GLU A 1 81 ? 15.330 -4.722 -25.520 1.00 95.44 81 GLU A O 1
ATOM 644 N N . LYS A 1 82 ? 13.631 -3.559 -24.595 1.00 94.31 82 LYS A N 1
ATOM 645 C CA . LYS A 1 82 ? 13.040 -3.164 -25.880 1.00 94.31 82 LYS A CA 1
ATOM 646 C C . LYS A 1 82 ? 14.027 -2.337 -26.701 1.00 94.31 82 LYS A C 1
ATOM 648 O O . LYS A 1 82 ? 14.180 -2.578 -27.891 1.00 94.31 82 LYS A O 1
ATOM 653 N N . TYR A 1 83 ? 14.727 -1.404 -26.063 1.00 93.94 83 TYR A N 1
ATOM 654 C CA . TYR A 1 83 ? 15.713 -0.559 -26.725 1.00 93.94 83 TYR A CA 1
ATOM 655 C C . TYR A 1 83 ? 16.929 -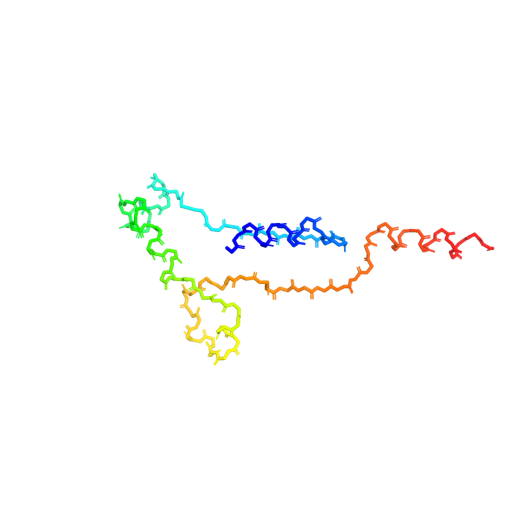1.354 -27.221 1.00 93.94 83 TYR A C 1
ATOM 657 O O . TYR A 1 83 ? 17.326 -1.213 -28.375 1.00 93.94 83 TYR A O 1
ATOM 665 N N . ARG A 1 84 ? 17.478 -2.262 -26.404 1.00 93.19 84 ARG A N 1
ATOM 666 C CA . ARG A 1 84 ? 18.575 -3.154 -26.818 1.00 93.19 84 ARG A CA 1
ATOM 667 C C . ARG A 1 84 ? 18.173 -4.033 -28.003 1.00 93.19 84 ARG A C 1
ATOM 669 O O . ARG A 1 84 ? 18.971 -4.210 -28.918 1.00 93.19 84 ARG A O 1
ATOM 676 N N . LYS A 1 85 ? 16.935 -4.535 -28.018 1.00 93.62 85 LYS A N 1
ATOM 677 C CA . LYS A 1 85 ? 16.405 -5.320 -29.138 1.00 93.62 85 LYS A CA 1
ATOM 678 C C . LYS A 1 85 ? 16.452 -4.538 -30.457 1.00 93.62 85 LYS A C 1
ATOM 680 O O . LYS A 1 85 ? 16.905 -5.087 -31.453 1.00 93.62 85 LYS A O 1
ATOM 685 N N . LEU A 1 86 ? 16.100 -3.249 -30.446 1.00 91.69 86 LEU A N 1
ATOM 686 C CA . LEU A 1 86 ? 16.160 -2.405 -31.647 1.00 91.69 86 LEU A CA 1
ATOM 687 C C . LEU A 1 86 ? 17.578 -2.260 -32.215 1.00 91.69 86 LEU A C 1
ATOM 689 O O . LEU A 1 86 ? 17.732 -2.239 -33.431 1.00 91.69 86 LEU A O 1
ATOM 693 N N . PHE A 1 87 ? 18.612 -2.175 -31.372 1.00 86.31 87 PHE A N 1
ATOM 694 C CA . PHE A 1 87 ? 19.997 -2.149 -31.859 1.00 86.31 87 PHE A CA 1
ATOM 695 C C . PHE A 1 87 ? 20.429 -3.475 -32.472 1.00 86.31 87 PHE A C 1
ATOM 697 O O . PHE A 1 87 ? 21.145 -3.482 -33.462 1.00 86.31 87 PHE A O 1
ATOM 704 N N . HIS A 1 88 ? 19.997 -4.593 -31.894 1.00 79.88 88 HIS A N 1
ATOM 705 C CA . HIS A 1 88 ? 20.364 -5.913 -32.398 1.00 79.88 88 HIS A CA 1
ATOM 706 C C . HIS A 1 88 ? 19.606 -6.260 -33.693 1.00 79.88 88 HIS A C 1
ATOM 708 O O . HIS A 1 88 ? 20.117 -7.023 -34.500 1.00 79.88 88 HIS A O 1
ATOM 714 N N . GLU A 1 89 ? 18.415 -5.692 -33.911 1.00 77.50 89 GLU A N 1
ATOM 715 C CA . GLU A 1 89 ? 17.625 -5.881 -35.139 1.00 77.50 89 GLU A CA 1
ATOM 716 C C . GLU A 1 89 ? 18.007 -4.916 -36.276 1.00 77.50 89 GLU A C 1
ATOM 718 O O . GLU A 1 89 ? 17.779 -5.241 -37.435 1.00 77.50 89 GLU A O 1
ATOM 723 N N . LYS A 1 90 ? 18.568 -3.734 -35.971 1.00 60.34 90 LYS A N 1
ATOM 724 C CA . LYS A 1 90 ? 18.959 -2.719 -36.974 1.00 60.34 90 LYS A CA 1
ATOM 725 C C . LYS A 1 90 ? 20.445 -2.723 -37.351 1.00 60.34 90 LYS A C 1
ATOM 727 O O . LYS A 1 90 ? 20.844 -1.931 -38.198 1.00 60.34 90 LYS A O 1
ATOM 732 N N . VAL A 1 91 ? 21.261 -3.563 -36.716 1.00 53.84 91 VAL A N 1
ATOM 733 C CA . VAL A 1 91 ? 22.682 -3.750 -37.053 1.00 53.84 91 VAL A CA 1
ATOM 734 C C . VAL A 1 91 ? 22.845 -5.114 -37.729 1.00 53.84 91 VAL A C 1
ATOM 736 O O . VAL A 1 91 ? 23.439 -6.025 -37.162 1.00 53.84 91 VAL A O 1
ATOM 739 N N . ILE A 1 92 ? 22.252 -5.248 -38.919 1.00 48.78 92 ILE A N 1
A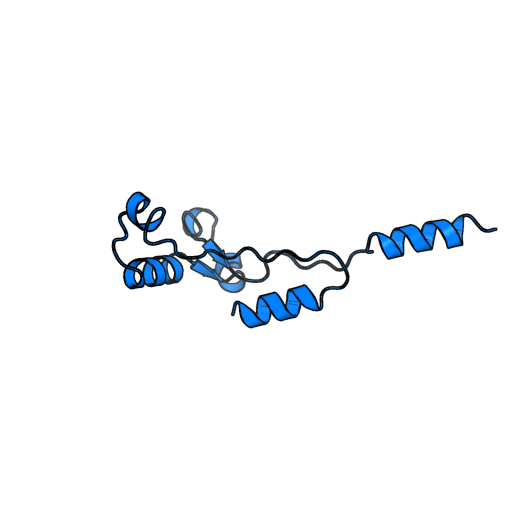TOM 740 C CA . ILE A 1 92 ? 22.620 -6.167 -40.012 1.00 48.78 92 ILE A CA 1
ATOM 741 C C . ILE A 1 92 ? 22.332 -5.417 -41.311 1.00 48.78 92 ILE A C 1
ATOM 743 O O . ILE A 1 9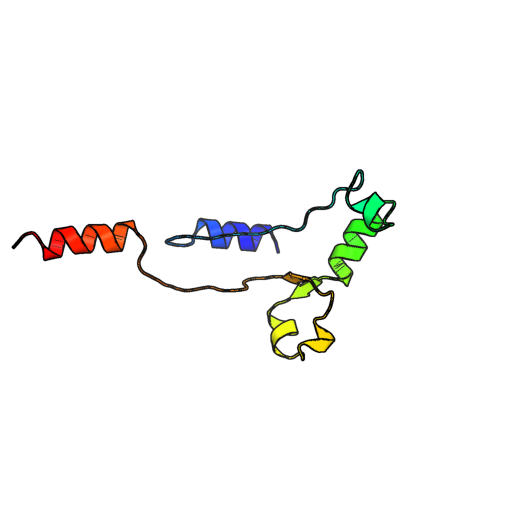2 ? 21.224 -4.839 -41.402 1.00 48.78 92 ILE A O 1
#

Sequence (92 aa):
LLERLIGKALRKKGFAMVEVVSQCVTYSGRWLGLNSPVEMMKWQKDNSISVEKARGLEKAELEGKIVIGVLVDREILTYHEKYRKLFHEKVI

Secondary structure (DSSP, 8-state):
-HHHHHHHHHT-SS----------IIIIIHHHT--SHHHHHHHHHHHEEEHHHHTTS-GGGGTT-EEES-S-------HHHHHHHHHHHH--

Organism: NCBI:txid412755

pLDDT: mean 92.42, std 8.09, range [48.78, 98.44]

Radius of gyration: 19.57 Å; chains: 1; bounding box: 44×31×57 Å

Foldseek 3Di:
DLVVQVVVQVPDPAHDDDDDDDDDQVPPCVVVVNNDPVSVVVVLVVQEDEPVVVVPDDPVVNVSHHYDDCPDDDDDDHPVRVVVVVVVVPPD